Protein AF-A0A368F5X7-F1 (afdb_monomer_lite)

Secondary structure (DSSP, 8-state):
--HHHHHHEE--SS-TTEE-SEEEEEEEE-TT--EEEEEEEEE---GGGGT---TT---BHHHHHHHHH--HHHHHHTTGGG-SS-SSPPPSSHHHHHHHHHHHHHHTT----

Radius of gyration: 17.31 Å; chains: 1; bounding box: 45×25×48 Å

Foldseek 3Di:
DDPCQQQAFWCAPVGHRDGQWDKDWDWDADPVRDTDDIDIDIGRHPVCLVPDDDPRIFGRNNVLLCQLADDDPSCVVVVSVVDPDDPGDHDPDVVSSVVSNVVNVVVVPDDDD

Sequence (113 aa):
MGIIEAFGHAASPLHRDSTRFLHLFSLGFDKAAALRSARMQVSLLEADRVIRRRTGEASFHVFYYLWEGAEGALRERLQLDSIEQPAIAPYSKEEDRQSAKEVNTHSRHFPTS

pLDDT: mean 84.06, std 14.64, range [33.84, 98.25]

Structure (mmCIF, N/CA/C/O backbone):
data_AF-A0A368F5X7-F1
#
_entry.id   AF-A0A368F5X7-F1
#
loop_
_atom_site.group_PDB
_atom_site.id
_atom_site.type_symbol
_atom_site.label_atom_id
_atom_site.label_alt_id
_atom_site.label_comp_id
_atom_site.label_asym_id
_atom_site.label_entity_id
_atom_site.label_seq_id
_atom_site.pdbx_PDB_ins_code
_atom_site.Cartn_x
_atom_site.Cartn_y
_atom_site.Cartn_z
_atom_site.occupancy
_atom_site.B_iso_or_equiv
_atom_site.auth_seq_id
_atom_site.auth_comp_id
_atom_site.auth_asym_id
_atom_site.auth_atom_id
_atom_site.pdbx_PDB_model_num
ATOM 1 N N . MET A 1 1 ? -1.885 8.763 -5.531 1.00 64.25 1 MET A N 1
ATOM 2 C CA . MET A 1 1 ? -1.104 7.622 -4.999 1.00 64.25 1 MET A CA 1
ATOM 3 C C . MET A 1 1 ? -1.240 6.457 -5.968 1.00 64.25 1 MET A C 1
ATOM 5 O O . MET A 1 1 ? -2.345 6.248 -6.457 1.00 64.25 1 MET A O 1
ATOM 9 N N . GLY A 1 2 ? -0.145 5.781 -6.325 1.00 83.00 2 GLY A N 1
ATOM 10 C CA . GLY A 1 2 ? -0.168 4.654 -7.262 1.00 83.00 2 GLY A CA 1
ATOM 11 C C . GLY A 1 2 ? -0.539 3.329 -6.586 1.00 83.00 2 GLY A C 1
ATOM 12 O O . GLY A 1 2 ? -0.684 3.247 -5.364 1.00 83.00 2 GLY A O 1
ATOM 13 N N . ILE A 1 3 ? -0.738 2.282 -7.394 1.00 87.31 3 ILE A N 1
ATOM 14 C CA . ILE A 1 3 ? -1.166 0.959 -6.909 1.00 87.31 3 ILE A CA 1
ATOM 15 C C . ILE A 1 3 ? -0.119 0.380 -5.956 1.00 87.31 3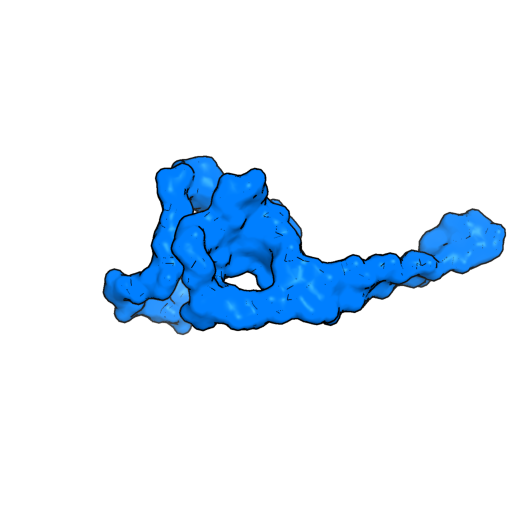 ILE A C 1
ATOM 17 O O . ILE A 1 3 ? -0.445 -0.032 -4.851 1.00 87.31 3 ILE A O 1
ATOM 21 N N . ILE A 1 4 ? 1.151 0.366 -6.350 1.00 90.44 4 ILE A N 1
ATOM 22 C CA . ILE A 1 4 ? 2.205 -0.270 -5.552 1.00 90.44 4 ILE A CA 1
ATOM 23 C C . ILE A 1 4 ? 2.343 0.426 -4.198 1.00 90.44 4 ILE A C 1
ATOM 25 O O . ILE A 1 4 ? 2.489 -0.234 -3.172 1.00 90.44 4 ILE A O 1
ATOM 29 N N . GLU A 1 5 ? 2.256 1.751 -4.185 1.00 90.06 5 GLU A N 1
ATOM 30 C CA . GLU A 1 5 ? 2.350 2.538 -2.969 1.00 90.06 5 GLU A CA 1
ATOM 31 C C . GLU A 1 5 ? 1.159 2.272 -2.041 1.00 90.06 5 GLU A C 1
ATOM 33 O O . GLU A 1 5 ? 1.356 2.082 -0.844 1.00 90.06 5 GLU A O 1
ATOM 38 N N . ALA A 1 6 ? -0.061 2.132 -2.570 1.00 91.19 6 ALA A N 1
ATOM 39 C CA . ALA A 1 6 ? -1.221 1.776 -1.752 1.00 91.19 6 ALA A CA 1
ATOM 40 C C . ALA A 1 6 ? -1.037 0.425 -1.031 1.00 91.19 6 ALA A C 1
ATOM 42 O O . ALA A 1 6 ? -1.372 0.296 0.148 1.00 91.19 6 ALA A O 1
ATOM 43 N N . PHE A 1 7 ? -0.487 -0.577 -1.723 1.00 93.06 7 PHE A N 1
ATOM 44 C CA . PHE A 1 7 ? -0.306 -1.929 -1.181 1.00 93.06 7 PHE A CA 1
ATOM 45 C C . PHE A 1 7 ? 0.993 -2.118 -0.388 1.00 93.06 7 PHE A C 1
ATOM 47 O O . PHE A 1 7 ? 1.093 -3.059 0.396 1.00 93.06 7 PHE A O 1
ATOM 54 N N . GLY A 1 8 ? 1.992 -1.263 -0.597 1.00 93.19 8 GLY A N 1
ATOM 55 C CA . GLY A 1 8 ? 3.343 -1.465 -0.084 1.00 93.19 8 GLY A CA 1
ATOM 56 C C . GLY A 1 8 ? 3.851 -0.372 0.852 1.00 93.19 8 GLY A C 1
ATOM 57 O O . GLY A 1 8 ? 4.885 -0.573 1.494 1.00 93.19 8 GLY A O 1
ATOM 58 N N . HIS A 1 9 ? 3.174 0.774 0.941 1.00 94.06 9 HIS A N 1
ATOM 59 C CA . HIS A 1 9 ? 3.547 1.854 1.854 1.00 94.06 9 HIS A CA 1
ATOM 60 C C . HIS A 1 9 ? 2.646 1.878 3.089 1.00 94.06 9 HIS A C 1
ATOM 62 O O . HIS A 1 9 ? 1.472 1.500 3.045 1.00 94.06 9 HIS A O 1
ATOM 68 N N . ALA A 1 10 ? 3.228 2.308 4.204 1.00 92.12 10 ALA A N 1
ATOM 69 C CA . ALA A 1 10 ? 2.543 2.505 5.470 1.00 92.12 10 ALA A CA 1
ATOM 70 C C . ALA A 1 10 ? 3.115 3.724 6.199 1.00 92.12 10 ALA A C 1
ATOM 72 O O . ALA A 1 10 ? 4.310 4.020 6.096 1.00 92.12 10 ALA A O 1
ATOM 73 N N . ALA A 1 11 ? 2.279 4.378 7.004 1.00 89.12 11 ALA A N 1
ATOM 74 C CA . ALA A 1 11 ? 2.730 5.470 7.856 1.00 89.12 11 ALA A CA 1
ATOM 75 C C . ALA A 1 11 ? 3.503 4.961 9.078 1.00 89.12 11 ALA A C 1
ATOM 77 O O . ALA A 1 11 ? 3.090 4.031 9.778 1.00 89.12 11 ALA A O 1
ATOM 78 N N . SER A 1 12 ? 4.620 5.627 9.348 1.00 86.75 12 SER A N 1
ATOM 79 C CA . SER A 1 12 ? 5.427 5.490 10.557 1.00 86.75 12 SER A CA 1
ATOM 80 C C . SER A 1 12 ? 5.495 6.835 11.293 1.00 86.75 12 SER A C 1
ATOM 82 O O . SER A 1 12 ? 5.182 7.870 10.698 1.00 86.75 12 SER A O 1
ATOM 84 N N . PRO A 1 13 ? 5.960 6.868 12.555 1.00 84.31 13 PRO A N 1
ATOM 85 C CA . PRO A 1 13 ? 6.165 8.124 13.278 1.00 84.31 13 PRO A CA 1
ATOM 86 C C . PRO A 1 13 ? 7.086 9.122 12.560 1.00 84.31 13 PRO A C 1
ATOM 88 O O . PRO A 1 13 ? 6.967 10.324 12.774 1.00 84.31 13 PRO A O 1
ATOM 91 N N . LEU A 1 14 ? 8.010 8.629 11.727 1.00 85.94 14 LEU A N 1
ATOM 92 C CA . LEU A 1 14 ? 9.011 9.451 11.045 1.00 85.94 14 LEU A CA 1
ATOM 93 C C . LEU A 1 14 ? 8.591 9.855 9.629 1.00 85.94 14 LEU A C 1
ATOM 95 O O . LEU A 1 14 ? 9.013 10.902 9.146 1.00 85.94 14 LEU A O 1
ATOM 99 N N . HIS A 1 15 ? 7.801 9.029 8.942 1.00 86.81 15 HIS A N 1
ATOM 100 C CA . HIS A 1 15 ? 7.448 9.259 7.546 1.00 86.81 15 HIS A CA 1
ATOM 101 C C . HIS A 1 15 ? 6.076 8.666 7.214 1.00 86.81 15 HIS A C 1
ATOM 103 O O . HIS A 1 15 ? 5.799 7.504 7.518 1.00 86.81 15 HIS A O 1
ATOM 109 N N . ARG A 1 16 ? 5.224 9.471 6.569 1.00 85.38 16 ARG A N 1
ATOM 110 C CA . ARG A 1 16 ? 3.823 9.130 6.265 1.00 85.38 16 ARG A CA 1
ATOM 111 C C . ARG A 1 16 ? 3.690 8.031 5.208 1.00 85.38 16 ARG A C 1
ATOM 113 O O . ARG A 1 16 ? 2.797 7.208 5.327 1.00 85.38 16 ARG A O 1
ATOM 120 N N . ASP A 1 17 ? 4.624 7.977 4.259 1.00 89.56 17 ASP A N 1
ATOM 121 C CA . ASP A 1 17 ? 4.569 7.064 3.109 1.00 89.56 17 ASP A CA 1
ATOM 122 C C . ASP A 1 17 ? 5.809 6.155 3.072 1.00 89.56 17 ASP A C 1
ATOM 124 O O . ASP A 1 17 ? 6.575 6.146 2.110 1.00 89.56 17 ASP A O 1
ATOM 128 N N . SER A 1 18 ? 6.113 5.470 4.180 1.00 91.56 18 SER A N 1
ATOM 129 C CA . SER A 1 18 ? 7.285 4.587 4.245 1.00 91.56 18 SER A CA 1
ATOM 130 C C . SER A 1 18 ? 7.061 3.312 3.434 1.00 91.56 18 SER A C 1
ATOM 132 O O . SER A 1 18 ? 6.153 2.538 3.735 1.00 91.56 18 SER A O 1
ATOM 134 N N . THR A 1 19 ? 7.939 3.029 2.473 1.00 94.50 19 THR A N 1
ATOM 135 C CA . THR A 1 19 ? 7.971 1.749 1.752 1.00 94.50 19 THR A CA 1
ATOM 136 C C . THR A 1 19 ? 8.302 0.596 2.706 1.00 94.50 19 THR A C 1
ATOM 138 O O . THR A 1 19 ? 9.294 0.653 3.431 1.00 94.50 19 THR A O 1
ATOM 141 N N . ARG A 1 20 ? 7.477 -0.461 2.718 1.00 95.56 20 ARG A N 1
ATOM 142 C CA . ARG A 1 20 ? 7.653 -1.662 3.565 1.00 95.56 20 ARG A CA 1
ATOM 143 C C . ARG A 1 20 ? 7.883 -2.935 2.745 1.00 95.56 20 ARG A C 1
ATOM 145 O O . ARG A 1 20 ? 7.498 -4.030 3.150 1.00 95.56 20 ARG A O 1
ATOM 152 N N . PHE A 1 21 ? 8.466 -2.775 1.566 1.00 95.06 21 PHE A N 1
ATOM 153 C CA . PHE A 1 21 ? 8.908 -3.851 0.688 1.00 95.06 21 PHE A CA 1
ATOM 154 C C . PHE A 1 21 ? 10.183 -3.414 -0.035 1.00 95.06 21 PHE A C 1
ATOM 156 O O . PHE A 1 21 ? 10.480 -2.224 -0.135 1.00 95.06 21 PHE A O 1
ATOM 163 N N . LEU A 1 22 ? 10.930 -4.375 -0.566 1.00 95.44 22 LEU A N 1
ATOM 164 C CA . LEU A 1 22 ? 12.040 -4.115 -1.470 1.00 95.44 22 LEU A CA 1
ATOM 165 C C . LEU A 1 22 ? 11.532 -4.104 -2.911 1.00 95.44 22 LEU A C 1
ATOM 167 O O . LEU A 1 22 ? 10.969 -5.095 -3.379 1.00 95.44 22 LEU A O 1
ATOM 171 N N . HIS A 1 23 ? 11.784 -3.009 -3.623 1.00 92.25 23 HIS A N 1
ATOM 172 C CA . HIS A 1 23 ? 11.535 -2.897 -5.055 1.00 92.25 23 HIS A CA 1
ATOM 173 C C . HIS A 1 23 ? 12.865 -2.968 -5.814 1.00 92.25 23 HIS A C 1
ATOM 175 O O . HIS A 1 23 ? 13.727 -2.111 -5.634 1.00 92.25 23 HIS A O 1
ATOM 181 N N . LEU A 1 24 ? 13.022 -3.960 -6.693 1.00 94.19 24 LEU A N 1
ATOM 182 C CA . LEU A 1 24 ? 14.073 -3.981 -7.707 1.00 94.19 24 LEU A CA 1
ATOM 183 C C . LEU A 1 24 ? 13.490 -3.623 -9.076 1.00 94.19 24 LEU A C 1
ATOM 185 O O . LEU A 1 24 ? 12.644 -4.349 -9.603 1.00 94.19 24 LEU A O 1
ATOM 189 N N . PHE A 1 25 ? 13.968 -2.524 -9.654 1.00 94.56 25 PHE A N 1
ATOM 190 C CA . PHE A 1 25 ? 13.596 -2.095 -10.997 1.00 94.56 25 PHE A CA 1
ATOM 191 C C . PHE A 1 25 ? 14.739 -2.384 -11.971 1.00 94.56 25 PHE A C 1
ATOM 193 O O . PHE A 1 25 ? 15.880 -1.986 -11.745 1.00 94.56 25 PHE A O 1
ATOM 200 N N . SER A 1 26 ? 14.446 -3.108 -13.045 1.00 96.69 26 SER A N 1
ATOM 201 C CA . SER A 1 26 ? 15.411 -3.474 -14.078 1.00 96.69 26 SER A CA 1
ATOM 202 C C . SER A 1 26 ? 14.976 -2.895 -15.413 1.00 96.69 26 SER A C 1
ATOM 204 O O . SER A 1 26 ? 13.862 -3.146 -15.874 1.00 96.69 26 SER A O 1
ATOM 206 N N . LEU A 1 27 ? 15.874 -2.145 -16.042 1.00 97.81 27 LEU A N 1
ATOM 207 C CA . LEU A 1 27 ? 15.665 -1.545 -17.352 1.00 97.81 27 LEU A CA 1
ATOM 208 C C . LEU A 1 27 ? 16.620 -2.166 -18.365 1.00 97.81 27 LEU A C 1
ATOM 210 O O . LEU A 1 27 ? 17.814 -2.295 -18.104 1.00 97.81 27 LEU A O 1
ATOM 214 N N . GLY A 1 28 ? 16.081 -2.552 -19.516 1.00 97.88 28 GLY A N 1
ATOM 215 C CA . GLY A 1 28 ? 16.848 -3.067 -20.645 1.00 97.88 28 GLY A CA 1
ATOM 216 C C . GLY A 1 28 ? 16.863 -2.048 -21.772 1.00 97.88 28 GLY A C 1
ATOM 217 O O . GLY A 1 28 ? 15.801 -1.615 -22.223 1.00 97.88 28 GLY A O 1
ATOM 218 N N . PHE A 1 29 ? 18.061 -1.693 -22.230 1.00 98.25 29 PHE A N 1
ATOM 219 C CA . PHE A 1 29 ? 18.288 -0.754 -23.325 1.00 98.25 29 PHE A CA 1
ATOM 220 C C . PHE A 1 29 ? 19.002 -1.450 -24.481 1.00 98.25 29 PHE A C 1
ATOM 222 O O . PHE A 1 29 ? 19.768 -2.392 -24.270 1.00 98.25 29 PHE A O 1
ATOM 229 N N . ASP A 1 30 ? 18.758 -0.987 -25.703 1.00 97.44 30 ASP A N 1
ATOM 230 C CA . ASP A 1 30 ? 19.545 -1.413 -26.859 1.00 97.44 30 ASP A CA 1
ATOM 231 C C . ASP A 1 30 ? 20.820 -0.569 -27.042 1.00 97.44 30 ASP A C 1
ATOM 233 O O . ASP A 1 30 ? 21.127 0.337 -26.266 1.00 97.44 30 ASP A O 1
ATOM 237 N N . LYS A 1 31 ? 21.577 -0.860 -28.108 1.00 97.19 31 LYS A N 1
ATOM 238 C CA . LYS A 1 31 ? 22.818 -0.144 -28.444 1.00 97.19 31 LYS A CA 1
ATOM 239 C C . LYS A 1 31 ? 22.604 1.337 -28.788 1.00 97.19 31 LYS A C 1
ATOM 241 O O . LYS A 1 31 ? 23.568 2.091 -28.757 1.00 97.19 31 LYS A O 1
ATOM 246 N N . ALA A 1 32 ? 21.378 1.742 -29.121 1.0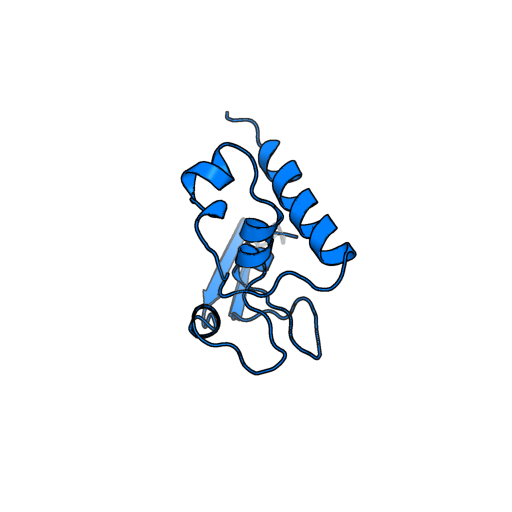0 98.00 32 ALA A N 1
ATOM 247 C CA . ALA A 1 32 ? 21.004 3.128 -29.389 1.00 98.00 32 ALA A CA 1
ATOM 248 C C . ALA A 1 32 ? 20.469 3.842 -28.130 1.00 98.00 32 ALA A C 1
ATOM 250 O O . ALA A 1 32 ? 19.911 4.930 -28.241 1.00 98.00 32 ALA A O 1
ATOM 251 N N . ALA A 1 33 ? 20.623 3.233 -26.944 1.00 96.50 33 ALA A N 1
ATOM 252 C CA . ALA A 1 33 ? 20.077 3.703 -25.671 1.00 96.50 33 ALA A CA 1
ATOM 253 C C . ALA A 1 33 ? 18.541 3.826 -25.652 1.00 96.50 33 ALA A C 1
ATOM 255 O O . ALA A 1 33 ? 17.977 4.497 -24.786 1.00 96.50 33 ALA A O 1
ATOM 256 N N . ALA A 1 34 ? 17.839 3.149 -26.566 1.00 98.00 34 ALA A N 1
ATOM 257 C CA . ALA A 1 34 ? 16.386 3.100 -26.543 1.00 98.00 34 ALA A CA 1
ATOM 258 C C . ALA A 1 34 ? 15.912 2.065 -25.514 1.00 98.00 34 ALA A C 1
ATOM 260 O O . ALA A 1 34 ? 16.422 0.943 -25.462 1.00 98.00 34 ALA A O 1
ATOM 261 N N . LEU A 1 35 ? 14.916 2.432 -24.703 1.00 97.81 35 LEU A N 1
ATOM 262 C CA . LEU A 1 35 ? 14.304 1.535 -23.724 1.00 97.81 35 LEU A CA 1
ATOM 263 C C . LEU A 1 35 ? 13.544 0.406 -24.439 1.00 97.81 35 LEU A C 1
ATOM 265 O O . LEU A 1 35 ? 12.657 0.664 -25.252 1.00 97.81 35 LEU A O 1
ATOM 269 N N . ARG A 1 36 ? 13.875 -0.851 -24.125 1.00 97.81 36 ARG A N 1
ATOM 270 C CA . ARG A 1 36 ? 13.265 -2.055 -24.722 1.00 97.81 36 ARG A CA 1
ATOM 271 C C . ARG A 1 36 ? 12.487 -2.903 -23.732 1.00 97.81 36 ARG A C 1
ATOM 273 O O . ARG A 1 36 ? 11.544 -3.580 -24.128 1.00 97.81 36 ARG A O 1
ATOM 280 N N . SER A 1 37 ? 12.858 -2.865 -22.457 1.00 97.44 37 SER A N 1
ATOM 281 C CA . SER A 1 37 ? 12.150 -3.607 -21.418 1.00 97.44 37 SER A CA 1
ATOM 282 C C . SER A 1 37 ? 12.228 -2.898 -20.078 1.00 97.44 37 SER A C 1
ATOM 284 O O . SER A 1 37 ? 13.264 -2.337 -19.728 1.00 97.44 37 SER A O 1
ATOM 286 N N . ALA A 1 38 ? 11.164 -3.018 -19.297 1.00 97.12 38 ALA A N 1
ATOM 287 C CA . ALA A 1 38 ? 11.149 -2.682 -17.886 1.00 97.12 38 ALA A CA 1
ATOM 288 C C . ALA A 1 38 ? 10.616 -3.889 -17.111 1.00 97.12 38 ALA A C 1
ATOM 290 O O . ALA A 1 38 ? 9.643 -4.522 -17.523 1.00 97.12 38 ALA A O 1
ATOM 291 N N . ARG A 1 39 ? 11.262 -4.220 -15.997 1.00 95.44 39 ARG A N 1
ATOM 292 C CA . ARG A 1 39 ? 10.821 -5.260 -15.072 1.00 95.44 39 ARG A CA 1
ATOM 293 C C . ARG A 1 39 ? 10.856 -4.708 -13.661 1.00 95.44 39 ARG A C 1
ATOM 295 O O . ARG A 1 39 ? 11.865 -4.169 -13.224 1.00 95.44 39 ARG A O 1
ATOM 302 N N . MET A 1 40 ? 9.765 -4.916 -12.947 1.00 92.44 40 MET A N 1
ATOM 303 C CA . MET A 1 40 ? 9.668 -4.674 -11.519 1.00 92.44 40 MET A CA 1
ATOM 304 C C . MET A 1 40 ? 9.611 -6.014 -10.798 1.00 92.44 40 MET A C 1
ATOM 306 O O . MET A 1 40 ? 8.845 -6.900 -11.176 1.00 92.44 40 MET A O 1
ATOM 310 N N . GLN A 1 41 ? 10.401 -6.143 -9.741 1.00 94.38 41 GLN A N 1
A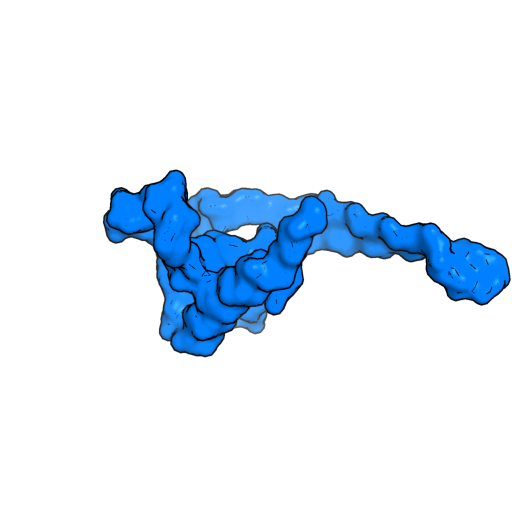TOM 311 C CA . GLN A 1 41 ? 10.316 -7.248 -8.805 1.00 94.38 41 GLN A CA 1
ATOM 312 C C . GLN A 1 41 ? 10.148 -6.705 -7.389 1.00 94.38 41 GLN A C 1
ATOM 314 O O . GLN A 1 41 ? 10.906 -5.843 -6.948 1.00 94.38 41 GLN A O 1
ATOM 319 N N . VAL A 1 42 ? 9.149 -7.233 -6.689 1.00 91.75 42 VAL A N 1
ATOM 320 C CA . VAL A 1 42 ? 8.851 -6.919 -5.292 1.00 91.75 42 VAL A CA 1
ATOM 321 C C . VAL A 1 42 ? 9.262 -8.106 -4.430 1.00 91.75 42 VAL A C 1
ATOM 323 O O . VAL A 1 42 ? 8.900 -9.243 -4.731 1.00 91.75 42 VAL A O 1
ATOM 326 N N . SER A 1 43 ? 10.006 -7.838 -3.362 1.00 93.19 43 SER A N 1
ATOM 327 C CA . SER A 1 43 ? 10.486 -8.835 -2.402 1.00 93.19 43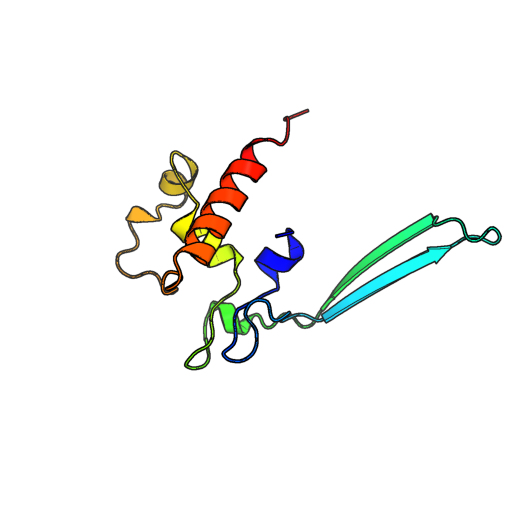 SER A CA 1
ATOM 328 C C . SER A 1 43 ? 10.370 -8.299 -0.973 1.00 93.19 43 SER A C 1
ATOM 330 O O . SER A 1 43 ? 10.268 -7.092 -0.773 1.00 93.19 43 SER A O 1
ATOM 332 N N . LEU A 1 44 ? 10.435 -9.184 0.028 1.00 94.56 44 LEU A N 1
ATOM 333 C CA . LEU A 1 44 ? 10.535 -8.815 1.452 1.00 94.56 44 LEU A CA 1
ATOM 334 C C . LEU A 1 44 ? 9.444 -7.839 1.926 1.00 94.56 44 LEU A C 1
ATOM 336 O O . LEU A 1 44 ? 9.720 -6.903 2.672 1.00 94.56 44 LEU A O 1
ATOM 340 N N . LEU A 1 45 ? 8.203 -8.048 1.480 1.00 94.62 45 LEU A N 1
ATOM 341 C CA . LEU A 1 45 ? 7.068 -7.317 2.033 1.00 94.62 45 LEU A CA 1
ATOM 342 C C . LEU A 1 45 ? 6.972 -7.615 3.531 1.00 94.62 45 LEU A C 1
ATOM 344 O O . LEU A 1 45 ? 6.970 -8.780 3.935 1.00 94.62 45 LEU A O 1
ATOM 348 N N . GLU A 1 46 ? 6.827 -6.579 4.349 1.00 94.50 46 GLU A N 1
ATOM 349 C CA . GLU A 1 46 ? 6.546 -6.720 5.776 1.00 94.50 46 GLU A CA 1
ATOM 350 C C . GLU A 1 46 ? 5.104 -7.178 6.024 1.00 94.50 46 GLU A C 1
ATOM 352 O O . GLU A 1 46 ? 4.279 -6.462 6.591 1.00 94.50 46 GLU A O 1
ATOM 357 N N . ALA A 1 47 ? 4.789 -8.396 5.591 1.00 90.56 47 ALA A N 1
ATOM 358 C CA . ALA A 1 47 ? 3.448 -8.961 5.650 1.00 90.56 47 ALA A CA 1
ATOM 359 C C . ALA A 1 47 ? 2.895 -9.031 7.084 1.00 90.56 47 ALA A C 1
ATOM 361 O O . ALA A 1 47 ? 1.685 -8.941 7.275 1.00 90.56 47 ALA A O 1
ATOM 362 N N . ASP A 1 48 ? 3.765 -9.111 8.101 1.00 90.94 48 ASP A N 1
ATOM 363 C CA . ASP A 1 48 ? 3.340 -9.126 9.504 1.00 90.94 48 ASP A CA 1
ATOM 364 C C . ASP A 1 48 ? 2.539 -7.879 9.902 1.00 90.94 48 ASP A C 1
ATOM 366 O O . ASP A 1 48 ? 1.663 -7.958 10.762 1.00 90.94 48 ASP A O 1
ATOM 370 N N . ARG A 1 49 ? 2.756 -6.750 9.210 1.00 90.44 49 ARG A N 1
ATOM 371 C CA . ARG A 1 49 ? 2.036 -5.485 9.419 1.00 90.44 49 ARG A CA 1
ATOM 372 C C . ARG A 1 49 ? 0.524 -5.592 9.211 1.00 90.44 49 ARG A C 1
ATOM 374 O O . ARG A 1 49 ? -0.231 -4.770 9.737 1.00 90.44 49 ARG A O 1
ATOM 381 N N . VAL A 1 50 ? 0.075 -6.597 8.457 1.00 89.19 50 VAL A N 1
ATOM 382 C CA . VAL A 1 50 ? -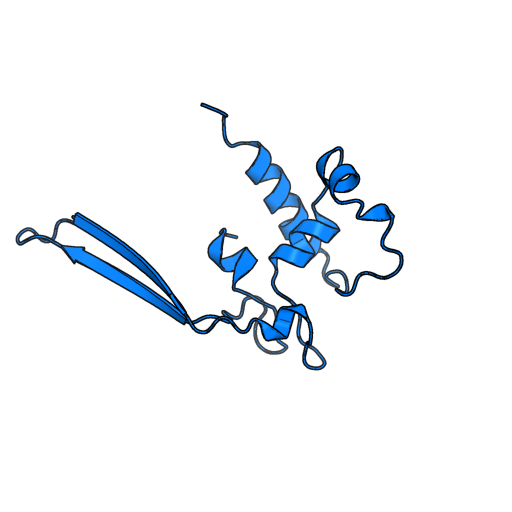1.353 -6.879 8.260 1.00 89.19 50 VAL A CA 1
ATOM 383 C C . VAL A 1 50 ? -2.006 -7.286 9.582 1.00 89.19 50 VAL A C 1
ATOM 385 O O . VAL A 1 50 ? -3.127 -6.876 9.864 1.00 89.19 50 VAL A O 1
ATOM 388 N N . ILE A 1 51 ? -1.297 -8.053 10.413 1.00 87.12 51 ILE A N 1
ATOM 389 C CA . ILE A 1 51 ? -1.839 -8.638 11.645 1.00 87.12 51 ILE A CA 1
ATOM 390 C C . ILE A 1 51 ? -1.376 -7.838 12.867 1.00 87.12 51 ILE A C 1
ATOM 392 O O . ILE A 1 51 ? -2.158 -7.569 13.779 1.00 87.12 51 ILE A O 1
ATOM 396 N N . ARG A 1 52 ? -0.103 -7.432 12.896 1.00 85.31 52 ARG A N 1
ATOM 397 C CA . ARG A 1 52 ? 0.538 -6.769 14.034 1.00 85.31 52 ARG A CA 1
ATOM 398 C C . ARG A 1 52 ? 1.176 -5.459 13.616 1.00 85.31 52 ARG A C 1
ATOM 400 O O . ARG A 1 52 ? 1.950 -5.398 12.672 1.00 85.31 52 ARG A O 1
ATOM 407 N N . ARG A 1 53 ? 0.903 -4.401 14.374 1.00 86.50 53 ARG A N 1
ATOM 408 C CA . ARG A 1 53 ? 1.527 -3.085 14.188 1.00 86.50 53 ARG A CA 1
ATOM 409 C C . ARG A 1 53 ? 2.267 -2.708 15.452 1.00 86.50 53 ARG A C 1
ATOM 411 O O . ARG A 1 53 ? 1.797 -2.992 16.553 1.00 86.50 53 ARG A O 1
ATOM 418 N N . ARG A 1 54 ? 3.422 -2.069 15.291 1.00 83.69 54 ARG A N 1
ATOM 419 C CA . ARG A 1 54 ? 4.124 -1.467 16.425 1.00 83.69 54 ARG A CA 1
ATOM 420 C C . ARG A 1 54 ? 3.325 -0.254 16.894 1.00 83.69 54 ARG A C 1
ATOM 422 O O . ARG A 1 54 ? 2.633 0.387 16.103 1.00 83.69 54 ARG A O 1
ATOM 429 N N . THR A 1 55 ? 3.421 0.062 18.179 1.00 83.25 55 THR A N 1
ATOM 430 C CA . THR A 1 55 ? 2.762 1.237 18.753 1.00 83.25 55 THR A CA 1
ATOM 431 C C . THR A 1 55 ? 3.152 2.498 17.981 1.00 83.25 55 THR A C 1
ATOM 433 O O . THR A 1 55 ? 4.337 2.766 17.796 1.00 83.25 55 THR A O 1
ATOM 436 N N . GLY A 1 56 ? 2.155 3.260 17.526 1.00 81.00 56 GLY A N 1
ATOM 437 C CA . GLY A 1 56 ? 2.363 4.487 16.749 1.00 81.00 56 GLY A CA 1
ATOM 438 C C . GLY A 1 56 ? 2.582 4.283 15.246 1.00 81.00 56 GLY A C 1
ATOM 439 O O . GLY A 1 56 ? 2.772 5.266 14.536 1.00 81.00 56 GLY A O 1
ATOM 440 N N . GLU A 1 57 ? 2.538 3.048 14.740 1.00 86.19 57 GLU A N 1
ATOM 441 C CA . GLU A 1 57 ? 2.592 2.769 13.303 1.00 86.19 57 GLU A CA 1
ATOM 442 C C . GLU A 1 57 ? 1.217 2.416 12.717 1.00 86.19 57 GLU A C 1
ATOM 444 O O . GLU A 1 57 ? 0.339 1.867 13.389 1.00 86.19 57 GLU A O 1
ATOM 449 N N . ALA A 1 58 ? 1.056 2.687 11.422 1.00 87.88 58 ALA A N 1
ATOM 450 C CA . ALA A 1 58 ? -0.126 2.346 10.642 1.00 87.88 58 ALA A CA 1
ATOM 451 C C . ALA A 1 58 ? 0.016 0.986 9.929 1.00 87.88 58 ALA A C 1
ATOM 453 O O . ALA A 1 58 ? 1.103 0.398 9.847 1.00 87.88 58 ALA A O 1
ATOM 454 N N . SER A 1 59 ? -1.102 0.481 9.400 1.00 92.31 59 SER A N 1
ATOM 455 C CA . SER A 1 59 ? -1.096 -0.588 8.394 1.00 92.31 59 SER A CA 1
ATOM 456 C C . SER A 1 59 ? -0.803 -0.025 6.991 1.00 92.31 59 SER A C 1
ATOM 458 O O . SER A 1 59 ? -0.531 1.167 6.842 1.00 92.31 59 SER A O 1
ATOM 460 N N . PHE A 1 60 ? -0.875 -0.871 5.962 1.00 93.50 60 PHE A N 1
ATOM 461 C CA . PHE A 1 60 ? -0.763 -0.443 4.566 1.00 93.50 60 PHE A CA 1
ATOM 462 C C . PHE A 1 60 ? -1.908 0.491 4.162 1.00 93.50 60 PHE A C 1
ATOM 464 O O . PHE A 1 60 ? -3.055 0.261 4.557 1.00 93.50 60 PHE A O 1
ATOM 471 N N . HIS A 1 61 ? -1.618 1.509 3.346 1.00 91.31 61 HIS A N 1
ATOM 472 C CA . HIS A 1 61 ? -2.600 2.535 2.970 1.00 91.31 61 HIS A CA 1
ATOM 473 C C . HIS A 1 61 ? -3.861 1.968 2.310 1.00 91.31 61 HIS A C 1
ATOM 475 O O . HIS A 1 61 ? -4.947 2.504 2.532 1.00 91.31 61 HIS A O 1
ATOM 481 N N . VAL A 1 62 ? -3.748 0.858 1.570 1.00 92.44 62 VAL A N 1
ATOM 482 C CA . VAL A 1 62 ? -4.877 0.187 0.907 1.00 92.44 62 VAL A CA 1
ATOM 483 C C . VAL A 1 62 ? -6.034 -0.103 1.863 1.00 92.44 62 VAL A C 1
ATOM 485 O O . VAL A 1 62 ? -7.189 0.076 1.486 1.00 92.44 62 VAL A O 1
ATOM 488 N N . PHE A 1 63 ? -5.755 -0.477 3.115 1.00 91.81 63 PHE A N 1
ATOM 489 C CA . PHE A 1 63 ? -6.807 -0.774 4.086 1.00 91.81 63 PHE A CA 1
ATOM 490 C C . PHE A 1 63 ? -7.580 0.479 4.495 1.00 91.81 63 PHE A C 1
ATOM 492 O O . PHE A 1 63 ? -8.799 0.434 4.633 1.00 91.81 63 PHE A O 1
ATOM 499 N N . TYR A 1 64 ? -6.892 1.610 4.627 1.00 89.56 64 TYR A N 1
ATOM 500 C CA . TYR A 1 64 ? -7.513 2.889 4.958 1.00 89.56 64 TYR A CA 1
ATOM 501 C C . TYR A 1 64 ? -8.316 3.435 3.780 1.00 89.56 64 TYR A C 1
ATOM 503 O O . TYR A 1 64 ? -9.421 3.934 3.965 1.00 89.56 64 TYR A O 1
ATOM 511 N N . TYR A 1 65 ? -7.786 3.298 2.563 1.00 88.25 65 TYR A N 1
ATOM 512 C CA . TYR A 1 65 ? -8.494 3.682 1.343 1.00 88.25 65 TYR A CA 1
ATOM 513 C C . TYR A 1 65 ? -9.757 2.854 1.146 1.00 88.25 65 TYR A C 1
ATOM 515 O O . TYR A 1 65 ? -10.791 3.393 0.764 1.00 88.25 65 TYR A O 1
ATOM 523 N N . LEU A 1 66 ? -9.703 1.560 1.460 1.00 89.88 66 LEU A N 1
ATOM 524 C CA . LEU A 1 66 ? -10.881 0.710 1.428 1.00 89.88 66 LEU A CA 1
ATOM 525 C C . LEU A 1 66 ? -11.897 1.124 2.496 1.00 89.88 66 LEU A C 1
ATOM 527 O O . LEU A 1 66 ? -13.074 1.268 2.194 1.00 89.88 66 LEU A O 1
ATOM 531 N N . TRP A 1 67 ? -11.447 1.340 3.729 1.00 89.62 67 TRP A N 1
ATOM 532 C CA . TRP A 1 67 ? -12.332 1.620 4.856 1.00 89.62 67 TRP A CA 1
ATOM 533 C C . TRP A 1 67 ? -13.049 2.970 4.753 1.00 89.62 67 TRP A C 1
ATOM 535 O O . TRP A 1 67 ? -14.264 3.037 4.944 1.00 89.62 67 TRP A O 1
ATOM 545 N N . GLU A 1 68 ? -12.303 4.028 4.427 1.00 86.06 68 GLU A N 1
ATOM 546 C CA . GLU A 1 68 ? -12.816 5.401 4.331 1.00 86.06 68 GLU A CA 1
ATOM 547 C C . GLU A 1 68 ? -13.394 5.718 2.949 1.00 86.06 68 GLU A C 1
ATOM 549 O O . GLU A 1 68 ? -14.258 6.583 2.824 1.00 86.06 68 GLU A O 1
ATOM 554 N N . GLY A 1 69 ? -12.879 5.065 1.906 1.00 86.75 69 GLY A N 1
ATOM 555 C CA . GLY A 1 69 ? -13.210 5.386 0.524 1.00 86.75 69 GLY A CA 1
ATOM 556 C C . GLY A 1 69 ? -14.285 4.495 -0.082 1.00 86.75 69 GLY A C 1
ATOM 557 O O . GLY A 1 69 ? -14.952 4.944 -1.009 1.00 86.75 69 GLY A O 1
ATOM 558 N N . ALA A 1 70 ? -14.475 3.247 0.368 1.00 90.00 70 ALA A N 1
ATOM 559 C CA . ALA A 1 70 ? -15.477 2.365 -0.234 1.00 90.00 70 ALA A CA 1
ATOM 560 C C . ALA A 1 70 ? -16.906 2.839 0.064 1.00 90.00 70 ALA A C 1
ATOM 562 O O . ALA A 1 70 ? -17.288 3.032 1.216 1.00 90.00 70 ALA A O 1
ATOM 563 N N . GLU A 1 71 ? -17.715 2.933 -0.991 1.00 89.12 71 GLU A N 1
ATOM 564 C CA . GLU A 1 71 ? -19.098 3.416 -0.958 1.00 89.12 71 GLU A CA 1
ATOM 565 C C . GLU A 1 71 ? -20.007 2.545 -1.840 1.00 89.12 71 GLU A C 1
ATOM 567 O O . GLU A 1 71 ? -19.533 1.818 -2.724 1.00 89.12 71 GLU A O 1
ATOM 572 N N . GLY A 1 72 ? -21.322 2.653 -1.624 1.00 92.25 72 GLY A N 1
ATOM 573 C CA . GLY A 1 72 ? -22.351 1.986 -2.425 1.00 92.25 72 GLY A CA 1
ATOM 574 C C . GLY A 1 72 ? -22.168 0.468 -2.478 1.00 92.25 72 GLY A C 1
ATOM 575 O O . GLY A 1 72 ? -21.848 -0.167 -1.474 1.00 92.25 72 GLY A O 1
ATOM 576 N N . ALA A 1 73 ? -22.307 -0.106 -3.675 1.00 93.56 73 ALA A N 1
ATOM 577 C CA . ALA A 1 73 ? -22.245 -1.552 -3.881 1.00 93.56 73 ALA A CA 1
ATOM 578 C C . ALA A 1 73 ? -20.922 -2.191 -3.423 1.00 93.56 73 ALA A C 1
ATOM 580 O O . ALA A 1 73 ? -20.912 -3.350 -3.021 1.00 93.56 73 ALA A O 1
ATOM 581 N N . LEU A 1 74 ? -19.789 -1.475 -3.475 1.00 90.50 74 LEU A N 1
ATOM 582 C CA . LEU A 1 74 ? -18.512 -2.029 -3.011 1.00 90.50 74 LEU A CA 1
ATOM 583 C C . LEU A 1 74 ? -18.500 -2.189 -1.488 1.00 90.50 74 LEU A C 1
ATOM 585 O O . LEU A 1 74 ? -18.066 -3.224 -0.987 1.00 90.50 74 LEU A O 1
ATOM 589 N N . ARG A 1 75 ? -18.995 -1.182 -0.763 1.00 93.12 75 ARG A N 1
ATOM 590 C CA . ARG A 1 75 ? -19.064 -1.202 0.702 1.00 93.12 75 ARG A CA 1
ATOM 591 C C . ARG A 1 75 ? -20.006 -2.296 1.199 1.00 93.12 75 ARG A C 1
ATOM 593 O O . ARG A 1 75 ? -19.643 -3.037 2.108 1.00 93.12 75 ARG A O 1
ATOM 600 N N . GLU A 1 76 ? -21.157 -2.431 0.541 1.00 94.25 76 GLU A N 1
ATOM 601 C CA . GLU A 1 76 ? -22.147 -3.474 0.820 1.00 94.25 76 GLU A CA 1
ATOM 602 C C . GLU A 1 76 ? -21.581 -4.875 0.552 1.00 94.25 76 GLU A C 1
ATOM 604 O O . GLU A 1 76 ? -21.615 -5.736 1.429 1.00 94.25 76 GLU A O 1
ATOM 609 N N . ARG A 1 77 ? -20.968 -5.094 -0.621 1.00 95.06 77 ARG A N 1
ATOM 610 C CA . ARG A 1 77 ? -20.355 -6.385 -0.988 1.00 95.06 77 ARG A CA 1
ATOM 611 C C . ARG A 1 77 ? -19.252 -6.823 -0.032 1.00 95.06 77 ARG A C 1
ATOM 613 O O . ARG A 1 77 ? -19.048 -8.019 0.144 1.00 95.06 77 ARG A O 1
ATOM 620 N N . LEU A 1 78 ? -18.517 -5.868 0.529 1.00 93.31 78 LEU A N 1
ATOM 621 C CA . LEU A 1 78 ? -17.440 -6.124 1.483 1.00 93.31 78 LEU A CA 1
ATOM 622 C C . LEU A 1 78 ? -17.917 -6.119 2.939 1.00 93.31 78 LEU A C 1
ATOM 624 O O . LEU A 1 78 ? -17.104 -6.353 3.828 1.00 93.31 78 LEU A O 1
ATOM 628 N N . GLN A 1 79 ? -19.207 -5.857 3.177 1.00 94.31 79 GLN A N 1
ATOM 629 C CA . GLN A 1 79 ? -19.836 -5.844 4.498 1.00 94.31 79 GLN A CA 1
ATOM 630 C C . GLN A 1 79 ? -19.096 -4.955 5.509 1.00 94.31 79 GLN A C 1
ATOM 632 O O . GLN A 1 79 ? -19.004 -5.278 6.693 1.00 94.31 79 GLN A O 1
ATOM 637 N N . LEU A 1 80 ? -18.560 -3.815 5.054 1.00 91.12 80 LEU A N 1
ATOM 638 C CA . LEU A 1 80 ? -17.738 -2.956 5.916 1.00 91.12 80 LEU A CA 1
ATOM 639 C C . LEU A 1 80 ? -18.544 -2.341 7.067 1.00 91.12 80 LEU A C 1
ATOM 641 O O . LEU A 1 80 ? -17.995 -2.129 8.142 1.00 91.12 80 LEU A O 1
ATOM 645 N N . ASP A 1 81 ? -19.843 -2.107 6.870 1.00 90.75 81 ASP A N 1
ATOM 646 C CA . ASP A 1 81 ? -20.741 -1.587 7.912 1.00 90.75 81 ASP A CA 1
ATOM 647 C C . ASP A 1 81 ? -21.072 -2.616 9.003 1.00 90.75 81 ASP A C 1
ATOM 649 O O . ASP A 1 81 ? -21.548 -2.248 10.072 1.00 90.75 81 ASP A O 1
ATOM 653 N N . SER A 1 82 ? -20.795 -3.902 8.766 1.00 92.56 82 SER A N 1
ATOM 654 C CA . SER A 1 82 ? -20.960 -4.963 9.767 1.00 92.56 82 SER A CA 1
ATOM 655 C C . SER A 1 82 ? -19.755 -5.093 10.708 1.00 92.56 82 SER A C 1
ATOM 657 O O . SER A 1 82 ? -19.789 -5.893 11.641 1.00 92.56 82 SER A O 1
ATOM 659 N N . ILE A 1 83 ? -18.680 -4.333 10.477 1.00 90.19 83 ILE A N 1
ATOM 660 C CA . ILE A 1 83 ? -17.471 -4.352 11.303 1.00 90.19 83 ILE A CA 1
ATOM 661 C C . ILE A 1 83 ? -17.596 -3.262 12.376 1.00 90.19 83 ILE A C 1
ATOM 663 O O . ILE A 1 83 ? -17.344 -2.088 12.118 1.00 90.19 83 ILE A O 1
ATOM 667 N N . GLU A 1 84 ? -17.962 -3.658 13.597 1.00 84.88 84 GLU A N 1
ATOM 668 C CA . GLU A 1 84 ? -18.150 -2.728 14.725 1.00 84.88 84 GLU A CA 1
ATOM 669 C C . GLU A 1 84 ? -16.848 -2.039 15.154 1.00 84.88 84 GLU A C 1
ATOM 671 O O . GLU A 1 84 ? -16.839 -0.865 15.524 1.00 84.88 84 GLU A O 1
ATOM 676 N N . GLN A 1 85 ? -15.736 -2.779 15.116 1.00 83.62 85 GLN A N 1
ATOM 677 C CA . GLN A 1 85 ? -14.417 -2.301 15.525 1.00 83.62 85 GLN A CA 1
ATOM 678 C C . GLN A 1 85 ? -13.387 -2.662 14.453 1.00 83.62 85 GLN A C 1
ATOM 680 O O . GLN A 1 85 ? -12.838 -3.770 14.472 1.00 83.62 85 GLN A O 1
ATOM 685 N N . PRO A 1 86 ? -13.118 -1.763 13.491 1.00 80.38 86 PRO A N 1
ATOM 686 C CA . PRO A 1 86 ? -12.098 -2.016 12.490 1.00 80.38 86 PRO A CA 1
ATOM 687 C C . PRO A 1 86 ? -10.741 -2.194 13.164 1.00 80.38 86 PRO A C 1
ATOM 689 O O . PRO A 1 86 ? -10.336 -1.418 14.030 1.00 80.38 86 PRO A O 1
ATOM 692 N N . ALA A 1 87 ? -9.996 -3.205 12.716 1.00 79.62 87 ALA A N 1
ATOM 693 C CA . ALA A 1 87 ? -8.639 -3.424 13.197 1.00 79.62 87 ALA A CA 1
ATOM 694 C C . ALA A 1 87 ? -7.740 -2.212 12.910 1.00 79.62 87 ALA A C 1
ATOM 696 O O . ALA A 1 87 ? -6.759 -2.009 13.617 1.00 79.62 87 ALA A O 1
ATOM 697 N N . ILE A 1 88 ? -8.056 -1.401 11.898 1.00 82.69 88 ILE A N 1
ATOM 698 C CA . ILE A 1 88 ? -7.365 -0.154 11.568 1.00 82.69 88 ILE A CA 1
ATOM 699 C C . ILE A 1 88 ? -8.072 1.041 12.216 1.00 82.69 88 ILE A C 1
ATOM 701 O O . ILE A 1 88 ? -9.290 1.167 12.148 1.00 82.69 88 ILE A O 1
ATOM 705 N N . ALA A 1 89 ? -7.301 1.939 12.827 1.00 74.56 89 ALA A N 1
ATOM 706 C CA . ALA A 1 89 ? -7.831 3.235 13.231 1.00 74.56 89 ALA A CA 1
ATOM 707 C C . ALA A 1 89 ? -7.961 4.120 11.982 1.00 74.56 89 ALA A C 1
ATOM 709 O O . ALA A 1 89 ? -7.005 4.162 11.209 1.00 74.56 89 ALA A O 1
ATOM 710 N N . PRO A 1 90 ? -9.080 4.829 11.773 1.00 67.69 90 PRO A N 1
ATOM 711 C CA . PRO A 1 90 ? -9.197 5.862 10.748 1.00 67.69 90 PRO A CA 1
ATOM 712 C C . PRO A 1 90 ? -8.020 6.836 10.761 1.00 67.69 90 PRO A C 1
ATOM 714 O O . PRO A 1 90 ? -7.431 7.100 11.815 1.00 67.69 90 PRO A O 1
ATOM 717 N N . TYR A 1 91 ? -7.700 7.418 9.605 1.00 67.62 91 TYR A N 1
ATOM 718 C CA . TYR A 1 91 ? -6.751 8.525 9.583 1.00 67.62 91 TYR A CA 1
ATOM 719 C C . TYR A 1 91 ? -7.247 9.655 10.491 1.00 67.62 91 TYR A C 1
ATOM 721 O O . TYR A 1 91 ? -8.397 10.082 10.405 1.00 67.62 91 TYR A O 1
ATOM 729 N N . SER A 1 92 ? -6.370 10.147 11.364 1.00 63.91 92 SER A N 1
ATOM 730 C CA . SER A 1 92 ? -6.701 11.232 12.292 1.00 63.91 92 SER A CA 1
ATOM 731 C C . SER A 1 92 ? -6.689 12.611 11.630 1.00 63.91 92 SER A C 1
ATOM 733 O O . SER A 1 92 ? -7.272 13.550 12.168 1.00 63.91 92 SER A O 1
ATOM 735 N N . LYS A 1 93 ? -6.033 12.749 10.472 1.00 68.12 93 LYS A N 1
ATOM 736 C CA . LYS A 1 93 ? -5.934 14.002 9.718 1.00 68.12 93 LYS A CA 1
ATOM 737 C C . LYS A 1 93 ? -6.933 14.013 8.565 1.00 68.12 93 LYS A C 1
ATOM 739 O O . LYS A 1 93 ? -6.997 13.066 7.787 1.00 68.12 93 LYS A O 1
ATOM 744 N N . GLU A 1 94 ? -7.658 15.117 8.413 1.00 68.12 94 GLU A N 1
ATOM 745 C CA . GLU A 1 94 ? -8.695 15.250 7.381 1.00 68.12 94 GLU A CA 1
ATOM 746 C C . GLU A 1 94 ? -8.123 15.194 5.949 1.00 68.12 94 GLU A C 1
ATOM 748 O O . GLU A 1 94 ? -8.746 14.628 5.058 1.00 68.12 94 GLU A O 1
ATOM 753 N N . GLU A 1 95 ? -6.894 15.672 5.734 1.00 66.81 95 GLU A N 1
ATOM 754 C CA . GLU A 1 95 ? -6.194 15.592 4.439 1.00 66.81 95 GLU A CA 1
ATOM 755 C C . GLU A 1 95 ? -5.962 14.146 3.965 1.00 66.81 95 GLU A C 1
ATOM 757 O O . GLU A 1 95 ? -6.091 13.845 2.776 1.00 66.81 95 GLU A O 1
ATOM 762 N N . ASP A 1 96 ? -5.641 13.230 4.887 1.00 67.94 96 ASP A N 1
ATOM 763 C CA . ASP A 1 96 ? -5.493 11.804 4.565 1.00 67.94 96 ASP A CA 1
ATOM 764 C C . ASP A 1 96 ? -6.831 11.190 4.159 1.00 67.94 96 ASP A C 1
ATOM 766 O O . ASP A 1 96 ? -6.909 10.385 3.228 1.00 67.94 96 ASP A O 1
ATOM 770 N N . ARG A 1 97 ? -7.896 11.578 4.868 1.00 68.25 97 ARG A N 1
ATOM 771 C CA . ARG A 1 97 ? -9.253 11.111 4.599 1.00 68.25 97 ARG A CA 1
ATOM 772 C C . ARG A 1 97 ? -9.745 11.609 3.239 1.00 68.25 97 ARG A C 1
ATOM 774 O O . ARG A 1 97 ? -10.350 10.838 2.499 1.00 68.25 97 ARG A O 1
ATOM 781 N N . GLN A 1 98 ? -9.458 12.859 2.880 1.00 68.81 98 GLN A N 1
ATOM 782 C CA . GLN A 1 98 ? -9.770 13.398 1.553 1.00 68.81 98 GLN A CA 1
ATOM 783 C C . GLN A 1 98 ? -8.982 12.678 0.455 1.00 68.81 98 GLN A C 1
ATOM 785 O O . GLN A 1 98 ? -9.583 12.198 -0.504 1.00 68.81 98 GLN A O 1
ATOM 790 N N . SER A 1 99 ? -7.677 12.475 0.655 1.00 69.75 99 SER A N 1
ATOM 791 C CA . SER A 1 99 ? -6.834 11.717 -0.281 1.00 69.75 99 SER A CA 1
ATOM 792 C C . SER A 1 99 ? -7.361 10.292 -0.506 1.00 69.75 99 SER A C 1
ATOM 794 O O . SER A 1 99 ? -7.386 9.801 -1.632 1.00 69.75 99 SER A O 1
ATOM 796 N N . ALA A 1 100 ? -7.833 9.626 0.553 1.00 66.75 100 ALA A N 1
ATOM 797 C CA . ALA A 1 100 ? -8.432 8.295 0.475 1.00 66.75 100 ALA A CA 1
ATOM 798 C C . ALA A 1 100 ? -9.723 8.268 -0.363 1.00 66.75 100 ALA A C 1
ATOM 800 O O . ALA A 1 100 ? -9.917 7.365 -1.180 1.00 66.75 100 ALA A O 1
ATOM 801 N N . LYS A 1 101 ? -10.591 9.271 -0.186 1.00 70.38 101 LYS A N 1
ATOM 802 C CA . LYS A 1 101 ? -11.839 9.416 -0.951 1.00 70.38 101 LYS A CA 1
ATOM 803 C C . LYS A 1 101 ? -11.567 9.688 -2.433 1.00 70.38 101 LYS A C 1
ATOM 805 O O . LYS A 1 101 ? -12.215 9.096 -3.296 1.00 70.38 101 LYS A O 1
ATOM 810 N N . GLU A 1 102 ? -10.568 10.514 -2.738 1.00 68.56 102 GLU A N 1
ATOM 811 C CA . GLU A 1 102 ? -10.166 10.846 -4.111 1.00 68.56 102 GLU A CA 1
ATOM 812 C C . GLU A 1 102 ? -9.567 9.659 -4.882 1.00 68.56 102 GLU A C 1
ATOM 814 O O . GLU A 1 102 ? -9.797 9.508 -6.084 1.00 68.56 102 GLU A O 1
ATOM 819 N N . VAL A 1 103 ? -8.839 8.764 -4.205 1.00 67.69 103 VAL A N 1
ATOM 820 C CA . VAL A 1 103 ? -8.314 7.537 -4.833 1.00 67.69 103 VAL A CA 1
ATOM 821 C C . VAL A 1 103 ? -9.454 6.660 -5.370 1.00 67.69 103 VAL A C 1
ATOM 823 O O . VAL A 1 103 ? -9.332 6.087 -6.457 1.00 67.69 103 VAL A O 1
ATOM 826 N N . ASN A 1 104 ? -10.586 6.580 -4.663 1.00 61.75 104 ASN A N 1
ATOM 827 C CA . ASN A 1 104 ? -11.712 5.768 -5.123 1.00 61.75 104 ASN A CA 1
ATOM 828 C C . ASN A 1 104 ? -12.482 6.421 -6.287 1.00 61.75 104 ASN A C 1
ATOM 830 O O . ASN A 1 104 ? -12.910 5.729 -7.211 1.00 61.75 104 ASN A O 1
ATOM 834 N N . THR A 1 105 ? -12.625 7.749 -6.305 1.00 59.38 105 THR A N 1
ATOM 835 C CA . THR A 1 105 ? -13.294 8.442 -7.422 1.00 59.38 105 THR A CA 1
ATOM 836 C C . THR A 1 105 ? -12.499 8.348 -8.726 1.00 59.38 105 THR A C 1
ATOM 838 O O . THR A 1 105 ? -13.098 8.176 -9.792 1.00 59.38 105 THR A O 1
ATOM 841 N N . HIS A 1 106 ? -11.163 8.362 -8.659 1.00 55.22 106 HIS A N 1
ATOM 842 C CA . HIS A 1 106 ? -10.300 8.163 -9.831 1.00 55.22 106 HIS A CA 1
ATOM 843 C C . HIS A 1 106 ? -10.343 6.727 -10.385 1.00 55.22 106 HIS A C 1
ATOM 845 O O . HIS A 1 106 ? -10.322 6.541 -11.600 1.00 55.22 106 HIS A O 1
ATOM 851 N N . SER A 1 107 ? -10.469 5.707 -9.526 1.00 54.09 107 SER A N 1
ATOM 852 C CA . SER A 1 107 ? -10.571 4.297 -9.950 1.00 54.09 107 SER A CA 1
ATOM 853 C C . SER A 1 107 ? -11.823 4.012 -10.799 1.00 54.09 107 SER A C 1
ATOM 855 O O . SER A 1 107 ? -11.802 3.168 -11.694 1.00 54.09 107 SER A O 1
ATOM 857 N N . ARG A 1 108 ? -12.908 4.773 -10.592 1.00 52.66 108 ARG A N 1
ATOM 858 C CA . ARG A 1 108 ? -14.168 4.643 -11.352 1.00 52.66 108 ARG A CA 1
ATOM 859 C C . ARG A 1 108 ? -14.097 5.154 -12.801 1.00 52.66 108 ARG A C 1
ATOM 861 O O . ARG A 1 108 ? -15.057 4.956 -13.536 1.00 52.66 108 ARG A O 1
ATOM 868 N N . HIS A 1 109 ? -12.999 5.791 -13.216 1.00 47.50 109 HIS A N 1
ATOM 869 C CA . HIS A 1 109 ? -12.846 6.383 -14.5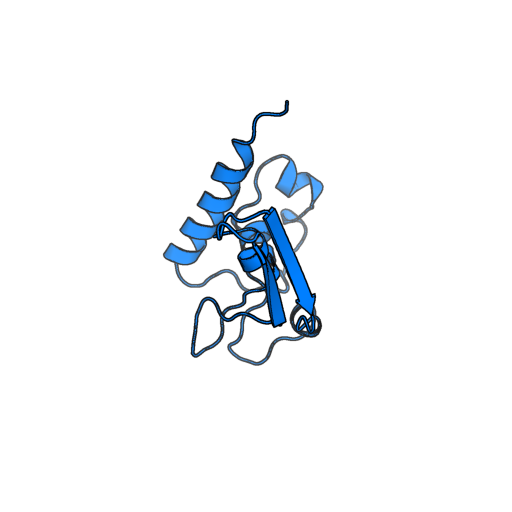54 1.00 47.50 109 HIS A CA 1
ATOM 870 C C . HIS A 1 109 ? -12.017 5.536 -15.534 1.00 47.50 109 HIS A C 1
ATOM 872 O O . HIS A 1 109 ? -11.695 6.016 -16.619 1.00 47.50 109 HIS A O 1
ATOM 878 N N . PHE A 1 110 ? -11.691 4.280 -15.209 1.00 37.34 110 PHE A N 1
ATOM 879 C CA . PHE A 1 110 ? -11.162 3.361 -16.219 1.00 37.34 110 PHE A CA 1
ATOM 880 C C . PHE A 1 110 ? -12.306 2.884 -17.128 1.00 37.34 110 PHE A C 1
ATOM 882 O O . PHE A 1 110 ? -13.201 2.188 -16.643 1.00 37.34 110 PHE A O 1
ATOM 889 N N . PRO A 1 111 ? -12.318 3.245 -18.427 1.00 33.84 111 PRO A N 1
ATOM 890 C CA . PRO A 1 111 ? -13.336 2.759 -19.341 1.00 33.84 111 PRO A CA 1
ATOM 891 C C . PRO A 1 111 ? -13.150 1.251 -19.509 1.00 33.84 111 PRO A C 1
ATOM 893 O O . PRO A 1 111 ? -12.078 0.780 -19.890 1.00 33.84 111 PRO A O 1
ATOM 896 N N . THR A 1 112 ? -14.199 0.488 -19.215 1.00 41.19 112 THR A N 1
ATOM 897 C CA . THR A 1 112 ? -14.304 -0.902 -19.654 1.00 41.19 112 THR A CA 1
ATOM 898 C C . THR A 1 112 ? -14.236 -0.900 -21.178 1.00 41.19 112 THR A C 1
ATOM 900 O O . THR A 1 112 ? -15.153 -0.394 -21.826 1.00 41.19 112 THR A O 1
ATOM 903 N N . SER A 1 113 ? -13.110 -1.363 -21.723 1.00 37.47 113 SER A N 1
ATOM 904 C CA . SER A 1 113 ? -12.952 -1.640 -23.156 1.00 37.47 113 SER A CA 1
ATOM 905 C C . SER A 1 113 ? -13.607 -2.966 -23.509 1.00 37.47 113 SER A C 1
ATOM 907 O O . SER A 1 113 ? -13.550 -3.876 -22.649 1.00 37.47 113 SER A O 1
#

InterPro domains:
  IPR001609 Myosin head, motor domain-like [PF00063] (3-87)
  IPR001609 Myosin head, motor domain-like [PS51456] (1-113)
  IPR027417 P-loop containing nucleoside triphosphate hydrolase [SSF52540] (3-95)
  IPR036961 Kinesin motor domain superfamily [G3DSA:3.40.850.10] (3-57)
  IPR052838 Unconventional myosin-XVI [PTHR47335] (2-100)

Organism: Ancylostoma caninum (NCBI:txid29170)